Protein AF-A0A7S6S9P2-F1 (afdb_monomer_lite)

Sequence (71 aa):
MNNAEIFLEPGQIALNFLLSLFEYQIEMLDPALHTVLSGMIATVIWSWAFRICFEITKRAFGFGSSRGHYR

Radius of gyration: 18.79 Å; chains: 1; bounding box: 54×34×40 Å

Foldseek 3Di:
DDPLCVLLVVLLVVVVVVCVVVVHDPVVDDPVRSSVSSNVSSVVVVVVVVVVVVVVVCVVVVVPPPDDPPD

Structure (mmCIF, N/CA/C/O backbone):
data_AF-A0A7S6S9P2-F1
#
_entry.id   AF-A0A7S6S9P2-F1
#
loop_
_atom_site.group_PDB
_atom_site.id
_atom_site.type_symbol
_atom_site.label_atom_id
_atom_site.label_alt_id
_atom_site.label_comp_id
_atom_site.label_asym_id
_atom_site.label_entity_id
_atom_site.label_seq_id
_atom_site.pdbx_PDB_ins_code
_atom_site.Cartn_x
_atom_site.Cartn_y
_atom_site.Cartn_z
_atom_site.occupancy
_atom_site.B_iso_or_equiv
_atom_site.auth_seq_id
_atom_site.auth_comp_id
_atom_site.auth_asym_id
_atom_site.auth_atom_id
_atom_site.pdbx_PDB_model_num
ATOM 1 N N . MET A 1 1 ? -2.977 15.670 -0.195 1.00 60.44 1 MET A N 1
ATOM 2 C CA . MET A 1 1 ? -2.539 14.305 0.144 1.00 60.44 1 MET A CA 1
ATOM 3 C C . MET A 1 1 ? -1.244 14.389 0.913 1.00 60.44 1 MET A C 1
ATOM 5 O O . MET A 1 1 ? -0.303 15.018 0.442 1.00 60.44 1 MET A O 1
ATOM 9 N N . ASN A 1 2 ? -1.238 13.826 2.113 1.00 85.50 2 ASN A N 1
ATOM 10 C CA . ASN A 1 2 ? -0.057 13.696 2.957 1.00 85.50 2 ASN A CA 1
ATOM 11 C C . ASN A 1 2 ? 0.755 12.461 2.516 1.00 85.50 2 ASN A C 1
ATOM 13 O O . ASN A 1 2 ? 0.180 11.469 2.077 1.00 85.50 2 ASN A O 1
ATOM 17 N N . ASN A 1 3 ? 2.083 12.477 2.657 1.00 84.88 3 ASN A N 1
ATOM 18 C CA . ASN A 1 3 ? 2.947 11.347 2.277 1.00 84.88 3 ASN A CA 1
ATOM 19 C C . ASN A 1 3 ? 2.576 10.046 3.012 1.00 84.88 3 ASN A C 1
ATOM 21 O O . ASN A 1 3 ? 2.729 8.956 2.466 1.00 84.88 3 ASN A O 1
ATOM 25 N N . ALA A 1 4 ? 2.056 10.163 4.236 1.00 81.31 4 ALA A N 1
ATOM 26 C CA . ALA A 1 4 ? 1.553 9.027 5.002 1.00 81.31 4 ALA A CA 1
ATOM 27 C C . ALA A 1 4 ? 0.324 8.366 4.351 1.00 81.31 4 ALA A C 1
ATOM 29 O O . ALA A 1 4 ? 0.199 7.146 4.386 1.00 81.31 4 ALA A O 1
ATOM 30 N N . GLU A 1 5 ? -0.557 9.146 3.718 1.00 83.88 5 GLU A N 1
ATOM 31 C CA . GLU A 1 5 ? -1.751 8.621 3.040 1.00 83.88 5 GLU A CA 1
ATOM 32 C C . GLU A 1 5 ? -1.354 7.807 1.803 1.00 83.88 5 GLU A C 1
ATOM 34 O O . GLU A 1 5 ? -1.854 6.704 1.608 1.00 83.88 5 GLU A O 1
ATOM 39 N N . ILE A 1 6 ? -0.375 8.300 1.033 1.00 87.88 6 ILE A N 1
ATOM 40 C CA . ILE A 1 6 ? 0.163 7.613 -0.155 1.00 87.88 6 ILE A CA 1
ATOM 41 C C . ILE A 1 6 ? 0.790 6.267 0.227 1.00 87.88 6 ILE A C 1
ATOM 43 O O . ILE A 1 6 ? 0.638 5.272 -0.478 1.00 87.88 6 ILE A O 1
ATOM 47 N N . PHE A 1 7 ? 1.500 6.216 1.356 1.00 89.44 7 PHE A N 1
ATOM 48 C CA . PHE A 1 7 ? 2.099 4.970 1.824 1.00 89.44 7 PHE A CA 1
ATOM 49 C C . PHE A 1 7 ? 1.038 3.911 2.156 1.00 89.44 7 PHE A C 1
ATOM 51 O O . PHE A 1 7 ? 1.233 2.739 1.834 1.00 89.44 7 PHE A O 1
ATOM 58 N N . LEU A 1 8 ? -0.074 4.320 2.776 1.00 90.94 8 LEU A N 1
ATOM 59 C CA . LEU A 1 8 ? -1.137 3.428 3.249 1.00 90.94 8 LEU A CA 1
ATOM 60 C C . LEU A 1 8 ? -2.099 2.968 2.148 1.00 90.94 8 LEU A C 1
ATOM 62 O O . LEU A 1 8 ? -2.685 1.894 2.280 1.00 90.94 8 LEU A O 1
ATOM 66 N N . GLU A 1 9 ? -2.251 3.741 1.074 1.00 91.88 9 GLU A N 1
ATOM 67 C CA . GLU A 1 9 ? -3.189 3.496 -0.030 1.00 91.88 9 GLU A CA 1
ATOM 68 C C . GLU A 1 9 ? -3.199 2.041 -0.554 1.00 91.88 9 GLU A C 1
ATOM 70 O O . GLU A 1 9 ? -4.262 1.412 -0.525 1.00 91.88 9 GLU A O 1
ATOM 75 N N . PRO A 1 10 ? -2.063 1.421 -0.943 1.00 90.56 10 PRO A N 1
ATOM 76 C CA . PRO A 1 10 ? -2.067 0.028 -1.399 1.00 90.56 10 PRO A CA 1
ATOM 77 C C . PRO A 1 10 ? -2.539 -0.957 -0.321 1.00 90.56 10 PRO A C 1
ATOM 79 O O . PRO A 1 10 ? -3.180 -1.963 -0.629 1.00 90.56 10 PRO A O 1
ATOM 82 N N . GLY A 1 11 ? -2.253 -0.665 0.948 1.00 91.88 11 GLY A N 1
ATOM 83 C CA . GLY A 1 11 ? -2.711 -1.464 2.078 1.00 91.88 11 GLY A CA 1
ATOM 84 C C . GLY A 1 11 ? -4.209 -1.344 2.324 1.00 91.88 11 GLY A C 1
ATOM 85 O O . GLY A 1 11 ? -4.856 -2.349 2.598 1.00 91.88 11 GLY A O 1
ATOM 86 N N . GLN A 1 12 ? -4.773 -0.142 2.185 1.00 91.88 12 GLN A N 1
ATOM 87 C CA . GLN A 1 12 ? -6.215 0.089 2.304 1.00 91.88 12 GLN A CA 1
ATOM 88 C C . GLN A 1 12 ? -6.982 -0.619 1.188 1.00 91.88 12 GLN A C 1
ATOM 90 O O . GLN A 1 12 ? -7.972 -1.292 1.457 1.00 91.88 12 GLN A O 1
ATOM 95 N N . ILE A 1 13 ? -6.495 -0.533 -0.054 1.00 92.12 13 ILE A N 1
ATOM 96 C CA . ILE A 1 13 ? -7.102 -1.223 -1.199 1.00 92.12 13 ILE A CA 1
ATOM 97 C C . ILE A 1 13 ? -7.116 -2.739 -0.963 1.00 92.12 13 ILE A C 1
ATOM 99 O O . ILE A 1 13 ? -8.155 -3.382 -1.110 1.00 92.12 13 ILE A O 1
ATOM 103 N N . ALA A 1 14 ? -5.980 -3.308 -0.554 1.00 93.00 14 ALA A N 1
ATOM 104 C CA . ALA A 1 14 ? -5.871 -4.739 -0.292 1.00 93.00 14 ALA A CA 1
ATOM 105 C C . ALA A 1 14 ? -6.727 -5.187 0.904 1.00 93.00 14 ALA A C 1
ATOM 107 O O . ALA A 1 14 ? -7.366 -6.235 0.840 1.00 93.00 14 ALA A O 1
ATOM 108 N N . LEU A 1 15 ? -6.773 -4.396 1.979 1.00 91.00 15 LEU A N 1
ATOM 109 C CA . LEU A 1 15 ? -7.594 -4.690 3.151 1.00 91.00 15 LEU A CA 1
ATOM 110 C C . LEU A 1 15 ? -9.088 -4.649 2.814 1.00 91.00 15 LEU A C 1
ATOM 112 O O . LEU A 1 15 ? -9.810 -5.571 3.177 1.00 91.00 15 LEU A O 1
ATOM 116 N N . ASN A 1 16 ? -9.539 -3.641 2.067 1.00 89.25 16 ASN A N 1
ATOM 117 C CA . ASN A 1 16 ? -10.930 -3.535 1.625 1.00 89.25 16 ASN A CA 1
ATOM 118 C C . ASN A 1 16 ? -11.331 -4.706 0.723 1.00 89.25 16 ASN A C 1
ATOM 120 O O . ASN A 1 16 ? -12.434 -5.231 0.850 1.00 89.25 16 ASN A O 1
ATOM 124 N N . PHE A 1 17 ? -10.426 -5.147 -0.154 1.00 89.75 17 PHE A N 1
ATOM 125 C CA . PHE A 1 17 ? -10.633 -6.343 -0.965 1.00 89.75 17 PHE A CA 1
ATOM 126 C C . PHE A 1 17 ? -10.717 -7.617 -0.112 1.00 89.75 17 PHE A C 1
ATOM 128 O O . PHE A 1 17 ? -11.557 -8.472 -0.360 1.00 89.75 17 PHE A O 1
ATOM 135 N N . LEU A 1 18 ? -9.880 -7.755 0.917 1.00 89.19 18 LEU A N 1
ATOM 136 C CA . LEU A 1 18 ? -9.962 -8.897 1.829 1.00 89.19 18 LEU A CA 1
ATOM 137 C C . LEU A 1 18 ? -11.272 -8.889 2.618 1.00 89.19 18 LEU A C 1
ATOM 139 O O . LEU A 1 18 ? -11.947 -9.909 2.679 1.00 89.19 18 LEU A O 1
ATOM 143 N N . LEU A 1 19 ? -11.658 -7.748 3.189 1.00 88.00 19 LEU A N 1
ATOM 144 C CA . LEU A 1 19 ? -12.895 -7.622 3.960 1.00 88.00 19 LEU A CA 1
ATOM 145 C C . LEU A 1 19 ? -14.135 -7.900 3.100 1.00 88.00 19 LEU A C 1
ATOM 147 O O . LEU A 1 19 ? -15.056 -8.564 3.575 1.00 88.00 19 LEU A O 1
ATOM 151 N N . SER A 1 20 ? -14.131 -7.483 1.828 1.00 86.75 20 SER A N 1
ATOM 152 C CA . SER A 1 20 ? -15.234 -7.778 0.909 1.00 86.75 20 SER A CA 1
ATOM 153 C C . SER A 1 20 ? -15.369 -9.271 0.595 1.00 86.75 20 SER A C 1
ATOM 155 O O . SER A 1 20 ? -16.492 -9.749 0.455 1.00 86.75 20 SER A O 1
ATOM 157 N N . LEU A 1 21 ? -14.267 -10.031 0.560 1.00 88.81 21 LEU A N 1
ATOM 158 C CA . LEU A 1 21 ? -14.304 -11.492 0.398 1.00 88.81 21 LEU A CA 1
ATOM 159 C C . LEU A 1 21 ? -14.913 -12.219 1.603 1.00 88.81 21 LEU A C 1
ATOM 161 O O . LEU A 1 21 ? -15.457 -13.308 1.440 1.00 88.81 21 LEU A O 1
ATOM 165 N N . PHE A 1 22 ? -14.813 -11.639 2.799 1.00 85.56 22 PHE A N 1
ATOM 166 C CA . PHE A 1 22 ? -15.362 -12.215 4.029 1.00 85.56 22 PHE A CA 1
ATOM 167 C C . PHE A 1 22 ? -16.763 -11.691 4.371 1.00 85.56 22 PHE A C 1
ATOM 169 O O . PHE A 1 22 ? -17.250 -11.968 5.465 1.00 85.56 22 PHE A O 1
ATOM 176 N N . GLU A 1 23 ? -17.386 -10.912 3.477 1.00 80.56 23 GLU A N 1
ATOM 177 C CA . GLU A 1 23 ? -18.651 -10.199 3.724 1.00 80.56 23 GLU A CA 1
ATOM 178 C C . GLU A 1 23 ? -18.623 -9.348 5.013 1.00 80.56 23 GLU A C 1
ATOM 180 O O . GLU A 1 23 ? -19.657 -9.017 5.594 1.00 80.56 23 GLU A O 1
ATOM 185 N N . TYR A 1 24 ? -17.424 -8.970 5.472 1.00 76.25 24 TYR A N 1
ATOM 186 C CA . TYR A 1 24 ? -17.242 -8.219 6.704 1.00 76.25 24 TYR A CA 1
ATOM 187 C C . TYR A 1 24 ? -17.399 -6.731 6.406 1.00 76.25 24 TYR A C 1
ATOM 189 O O . TYR A 1 24 ? -16.691 -6.169 5.567 1.00 76.25 24 TYR A O 1
ATOM 197 N N . GLN A 1 25 ? -18.331 -6.069 7.090 1.00 69.56 25 GLN A N 1
ATOM 198 C CA . GLN A 1 25 ? -18.562 -4.645 6.876 1.00 69.56 25 GLN A CA 1
ATOM 199 C C . GLN A 1 25 ? -17.413 -3.828 7.476 1.00 69.56 25 GLN A C 1
ATOM 201 O O . GLN A 1 25 ? -17.118 -3.929 8.666 1.00 69.56 25 GLN A O 1
ATOM 206 N N . ILE A 1 26 ? -16.789 -2.985 6.648 1.00 64.62 26 ILE A N 1
ATOM 207 C CA . ILE A 1 26 ? -15.700 -2.073 7.045 1.00 64.62 26 ILE A CA 1
ATOM 208 C C . ILE A 1 26 ? -16.136 -1.172 8.216 1.00 64.62 26 ILE A C 1
ATOM 210 O O . ILE A 1 26 ? -15.328 -0.857 9.082 1.00 64.62 26 ILE A O 1
ATOM 214 N N . GLU A 1 27 ? -17.426 -0.832 8.294 1.00 66.62 27 GLU A N 1
ATOM 215 C CA . GLU A 1 27 ? -18.017 -0.015 9.365 1.00 66.62 27 GLU A CA 1
ATOM 216 C C . GLU A 1 27 ? -18.011 -0.690 10.748 1.00 66.62 27 GLU A C 1
ATOM 218 O O . GLU A 1 27 ? -18.127 -0.004 11.761 1.00 66.62 27 GLU A O 1
ATOM 223 N N . MET A 1 28 ? -17.848 -2.017 10.817 1.00 69.00 28 MET A N 1
ATOM 224 C CA . MET A 1 28 ? -17.727 -2.744 12.088 1.00 69.00 28 MET A CA 1
ATOM 225 C C . MET A 1 28 ? -16.297 -2.751 12.641 1.00 69.00 28 MET A C 1
ATOM 227 O O . MET A 1 28 ? -16.080 -3.203 13.767 1.00 69.00 28 MET A O 1
ATOM 231 N N . LEU A 1 29 ? -15.309 -2.300 11.861 1.00 75.62 29 LEU A N 1
ATOM 232 C CA . LEU A 1 29 ? -13.907 -2.301 12.258 1.00 75.62 29 LEU A CA 1
ATOM 233 C C . LEU A 1 29 ? -13.520 -0.935 12.835 1.00 75.62 29 LEU A C 1
ATOM 235 O O . LEU A 1 29 ? -13.745 0.098 12.209 1.00 75.62 29 LEU A O 1
ATOM 239 N N . ASP A 1 30 ? -12.898 -0.934 14.016 1.00 85.25 30 ASP A N 1
ATOM 240 C CA . ASP A 1 30 ? -12.369 0.288 14.630 1.00 85.25 30 ASP A CA 1
ATOM 241 C C . ASP A 1 30 ? -11.441 1.023 13.632 1.00 85.25 30 ASP A C 1
ATOM 243 O O . ASP A 1 30 ? -10.515 0.400 13.093 1.00 85.25 30 ASP A O 1
ATOM 247 N N . PRO A 1 31 ? -11.643 2.332 13.380 1.00 84.12 31 PRO A N 1
ATOM 248 C CA . PRO A 1 31 ? -10.814 3.117 12.466 1.00 84.12 31 PRO A CA 1
ATOM 249 C C . PRO A 1 31 ? -9.308 3.037 12.760 1.00 84.12 31 PRO A C 1
ATOM 251 O O . PRO A 1 31 ? -8.483 3.029 11.837 1.00 84.12 31 PRO A O 1
ATOM 254 N N . ALA A 1 32 ? -8.925 2.950 14.038 1.00 87.44 32 ALA A N 1
ATOM 255 C CA . ALA A 1 32 ? -7.530 2.797 14.434 1.00 87.44 32 ALA A CA 1
ATOM 256 C C . ALA A 1 32 ? -6.991 1.420 14.022 1.00 87.44 32 ALA A C 1
ATOM 258 O O . ALA A 1 32 ? -5.902 1.319 13.452 1.00 87.44 32 ALA A O 1
ATOM 259 N N . LEU A 1 33 ? -7.779 0.365 14.238 1.00 87.31 33 LEU A N 1
ATOM 260 C CA . LEU A 1 33 ? -7.413 -1.001 13.871 1.00 87.31 33 LEU A CA 1
ATOM 261 C C . LEU A 1 33 ? -7.326 -1.174 12.350 1.00 87.31 33 LEU A C 1
ATOM 263 O O . LEU A 1 33 ? -6.379 -1.786 11.856 1.00 87.31 33 LEU A O 1
ATOM 267 N N . HIS A 1 34 ? -8.254 -0.571 11.603 1.00 88.12 34 HIS A N 1
ATOM 268 C CA . HIS A 1 34 ? -8.213 -0.519 10.143 1.00 88.12 34 HIS A CA 1
ATOM 269 C C . HIS A 1 34 ? -6.914 0.129 9.642 1.00 88.12 34 HIS A C 1
ATOM 271 O O . HIS A 1 34 ? -6.233 -0.399 8.761 1.00 88.12 34 HIS A O 1
ATOM 277 N N . THR A 1 35 ? -6.521 1.250 10.249 1.00 89.50 35 THR A N 1
ATOM 278 C CA . THR A 1 35 ? -5.284 1.957 9.894 1.00 89.50 35 THR A CA 1
ATOM 279 C C . THR A 1 35 ? -4.051 1.094 10.159 1.00 89.50 35 THR A C 1
ATOM 281 O O . THR A 1 35 ? -3.199 0.964 9.282 1.00 89.50 35 THR A O 1
ATOM 284 N N . VAL A 1 36 ? -3.975 0.433 11.317 1.00 91.38 36 VAL A N 1
ATOM 285 C CA . VAL A 1 36 ? -2.860 -0.468 11.651 1.00 91.38 36 VAL A CA 1
ATOM 286 C C . VAL A 1 36 ? -2.782 -1.645 10.676 1.00 91.38 36 VAL A C 1
ATOM 288 O O . VAL A 1 36 ? -1.716 -1.900 10.118 1.00 91.38 36 VAL A O 1
ATOM 291 N N . LEU A 1 37 ? -3.901 -2.325 10.414 1.00 90.69 37 LEU A N 1
ATOM 292 C CA . LEU A 1 37 ? -3.952 -3.459 9.485 1.00 90.69 37 LEU A CA 1
ATOM 293 C C . LEU A 1 37 ? -3.571 -3.046 8.060 1.00 90.69 37 LEU A C 1
ATOM 295 O O . LEU A 1 37 ? -2.741 -3.704 7.429 1.00 90.69 37 LEU A O 1
ATOM 299 N N . SER A 1 38 ? -4.116 -1.928 7.574 1.00 91.75 38 SER A N 1
ATOM 300 C CA . SER A 1 38 ? -3.751 -1.387 6.264 1.00 91.75 38 SER A CA 1
ATOM 301 C C . SER A 1 38 ? -2.261 -1.036 6.205 1.00 91.75 38 SER A C 1
ATOM 303 O O . SER A 1 38 ? -1.603 -1.367 5.224 1.00 91.75 38 SER A O 1
ATOM 305 N N . GLY A 1 39 ? -1.679 -0.482 7.273 1.00 92.94 39 GLY A N 1
ATOM 306 C CA . GLY A 1 39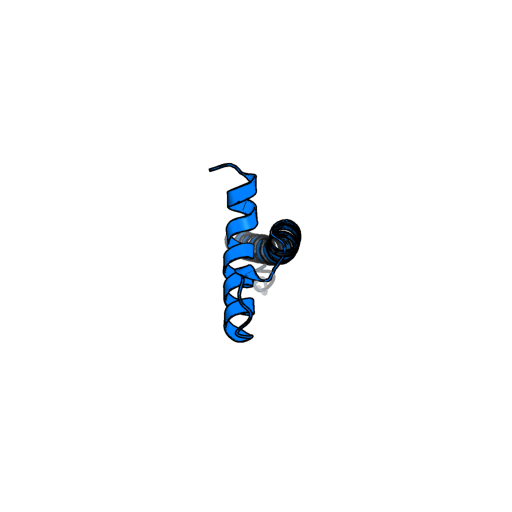 ? -0.247 -0.191 7.356 1.00 92.94 39 GLY A CA 1
ATOM 307 C C . GLY A 1 39 ? 0.637 -1.438 7.335 1.00 92.94 39 GLY A C 1
ATOM 308 O O . GLY A 1 39 ? 1.662 -1.455 6.648 1.00 92.94 39 GLY A O 1
ATOM 309 N N . MET A 1 40 ? 0.232 -2.511 8.017 1.00 94.00 40 MET A N 1
ATOM 310 C CA . MET A 1 40 ? 0.935 -3.797 7.966 1.00 94.00 40 MET A CA 1
ATOM 311 C C . MET A 1 40 ? 0.927 -4.372 6.544 1.00 94.00 40 MET A C 1
A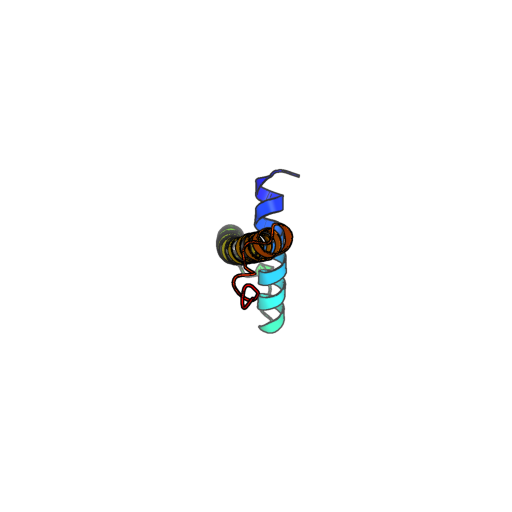TOM 313 O O . MET A 1 40 ? 1.981 -4.749 6.029 1.00 94.00 40 MET A O 1
ATOM 317 N N . ILE A 1 41 ? -0.232 -4.377 5.876 1.00 94.38 41 ILE A N 1
ATOM 318 C CA . ILE A 1 41 ? -0.357 -4.882 4.502 1.00 94.38 41 ILE A CA 1
ATOM 319 C C . ILE A 1 41 ? 0.417 -3.994 3.518 1.00 94.38 41 ILE A C 1
ATOM 321 O O . ILE A 1 41 ? 1.173 -4.509 2.693 1.00 94.38 41 ILE A O 1
ATOM 325 N N . ALA A 1 42 ? 0.305 -2.669 3.641 1.00 94.94 42 ALA A N 1
ATOM 326 C CA . ALA A 1 42 ? 1.057 -1.713 2.833 1.00 94.94 42 ALA A CA 1
ATOM 327 C C . ALA A 1 42 ? 2.568 -1.946 2.946 1.00 94.94 42 ALA A C 1
ATOM 329 O O . ALA A 1 42 ? 3.262 -1.978 1.934 1.00 94.94 42 ALA A O 1
ATOM 330 N N . THR A 1 43 ? 3.079 -2.181 4.158 1.00 94.38 43 THR A N 1
ATOM 331 C CA . THR A 1 43 ? 4.507 -2.453 4.390 1.00 94.38 43 THR A CA 1
ATOM 332 C C . THR A 1 43 ? 4.972 -3.703 3.643 1.00 94.38 43 THR A C 1
ATOM 334 O O . THR A 1 43 ? 6.045 -3.699 3.032 1.00 94.38 43 THR A O 1
ATOM 337 N N . VAL A 1 44 ? 4.162 -4.766 3.643 1.00 94.88 44 VAL A N 1
ATOM 338 C CA . VAL A 1 44 ? 4.452 -5.988 2.880 1.00 94.88 44 VAL A CA 1
ATOM 339 C C . VAL A 1 44 ? 4.454 -5.694 1.380 1.00 94.88 44 VAL A C 1
ATOM 341 O O . VAL A 1 44 ? 5.422 -6.040 0.701 1.00 94.88 44 VAL A O 1
ATOM 344 N N . ILE A 1 45 ? 3.426 -5.013 0.865 1.00 94.31 45 ILE A N 1
ATOM 345 C CA . ILE A 1 45 ? 3.313 -4.664 -0.560 1.00 94.31 45 ILE A CA 1
ATOM 346 C C . ILE A 1 45 ? 4.514 -3.828 -1.011 1.00 94.31 45 ILE A C 1
ATOM 348 O O . ILE A 1 45 ? 5.164 -4.174 -1.999 1.00 94.31 45 ILE A O 1
ATOM 352 N N . TRP A 1 46 ? 4.866 -2.781 -0.264 1.00 94.06 46 TRP A N 1
ATOM 353 C CA . TRP A 1 46 ? 6.024 -1.945 -0.565 1.00 94.06 46 TRP A CA 1
ATOM 354 C C . TRP A 1 46 ? 7.324 -2.740 -0.527 1.00 94.06 46 TRP A C 1
ATOM 356 O O . TRP A 1 46 ? 8.136 -2.609 -1.438 1.00 94.06 46 TRP A O 1
ATOM 366 N N . SER A 1 47 ? 7.514 -3.617 0.460 1.00 95.12 47 SER A N 1
ATOM 367 C CA . SER A 1 47 ? 8.711 -4.466 0.544 1.00 95.12 47 SER A CA 1
ATOM 368 C C . SER A 1 47 ? 8.878 -5.347 -0.698 1.00 95.12 47 SER A C 1
ATOM 370 O O . SER A 1 47 ? 9.980 -5.468 -1.241 1.00 95.12 47 SER A O 1
ATOM 372 N N . TRP A 1 48 ? 7.782 -5.926 -1.195 1.00 95.12 48 TRP A N 1
ATOM 373 C CA . TRP A 1 48 ? 7.783 -6.690 -2.442 1.00 95.12 48 TRP A CA 1
ATOM 374 C C . TRP A 1 48 ? 8.029 -5.808 -3.666 1.00 95.12 48 TRP A C 1
ATOM 376 O O . TRP A 1 48 ? 8.847 -6.174 -4.510 1.00 95.12 48 TRP A O 1
ATOM 386 N N . ALA A 1 49 ? 7.395 -4.637 -3.744 1.00 93.94 49 ALA A N 1
ATOM 387 C CA . ALA A 1 49 ? 7.600 -3.684 -4.830 1.00 93.94 49 ALA A CA 1
ATOM 388 C C . ALA A 1 49 ? 9.067 -3.234 -4.912 1.00 93.94 49 ALA A C 1
ATOM 390 O O . ALA A 1 49 ? 9.675 -3.318 -5.977 1.00 93.94 49 ALA A O 1
ATOM 391 N N . PHE A 1 50 ? 9.682 -2.862 -3.784 1.00 94.56 50 PHE A N 1
ATOM 392 C CA . PHE A 1 50 ? 11.102 -2.511 -3.716 1.00 94.56 50 PHE A CA 1
ATOM 393 C C . PHE A 1 50 ? 12.000 -3.665 -4.153 1.00 94.56 50 PHE A C 1
ATOM 395 O O . PHE A 1 50 ? 12.943 -3.454 -4.916 1.00 94.56 50 PHE A O 1
ATOM 402 N N . ARG A 1 51 ? 11.697 -4.895 -3.722 1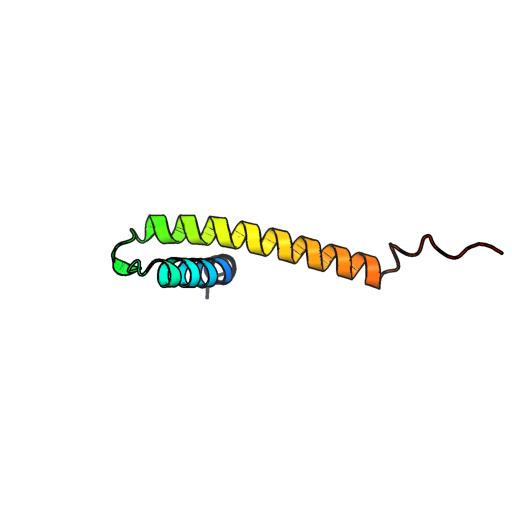.00 93.56 51 ARG A N 1
ATOM 403 C CA . ARG A 1 51 ? 12.459 -6.078 -4.133 1.00 93.56 51 ARG A CA 1
ATOM 404 C C . ARG A 1 51 ? 12.367 -6.315 -5.640 1.00 93.56 51 ARG A C 1
ATOM 406 O O . ARG A 1 51 ? 13.390 -6.567 -6.270 1.00 93.56 51 ARG A O 1
ATOM 413 N N . ILE A 1 52 ? 11.175 -6.206 -6.221 1.00 93.19 52 ILE A N 1
ATOM 414 C CA . ILE A 1 52 ? 10.964 -6.340 -7.668 1.00 93.19 52 ILE A CA 1
ATOM 415 C C . ILE A 1 52 ? 11.717 -5.239 -8.416 1.00 93.19 52 ILE A C 1
ATOM 417 O O . ILE A 1 52 ? 12.467 -5.542 -9.341 1.00 93.19 52 ILE A O 1
ATOM 421 N N . CYS A 1 53 ? 11.590 -3.983 -7.983 1.00 93.62 53 CYS A N 1
ATOM 422 C CA . CYS A 1 53 ? 12.327 -2.860 -8.556 1.00 93.62 53 CYS A CA 1
ATO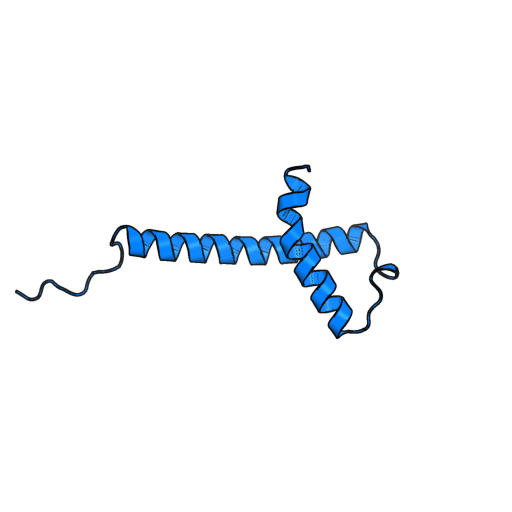M 423 C C . CYS A 1 53 ? 13.836 -3.110 -8.518 1.00 93.62 53 CYS A C 1
ATOM 425 O O . CYS A 1 53 ? 14.517 -2.891 -9.517 1.00 93.62 53 CYS A O 1
ATOM 427 N N . PHE A 1 54 ? 14.361 -3.624 -7.406 1.00 92.94 54 PHE A N 1
ATOM 428 C CA . PHE A 1 54 ? 15.779 -3.937 -7.271 1.00 92.94 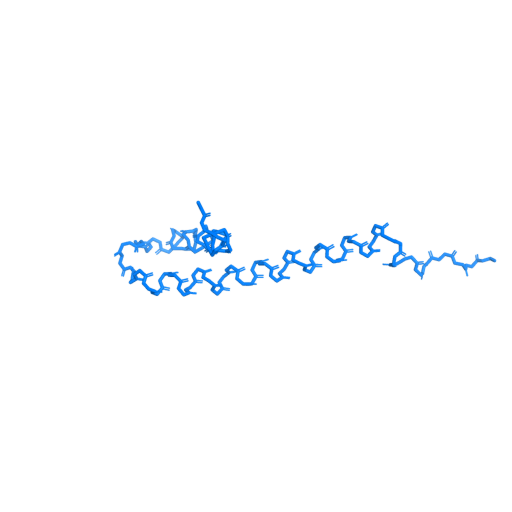54 PHE A CA 1
ATOM 429 C C . PHE A 1 54 ? 16.224 -5.054 -8.221 1.00 92.94 54 PHE A C 1
ATOM 431 O O . PHE A 1 54 ? 17.250 -4.922 -8.885 1.00 92.94 54 PHE A O 1
ATOM 438 N N . GLU A 1 55 ? 15.444 -6.127 -8.349 1.00 90.62 55 GLU A N 1
ATOM 439 C CA . GLU A 1 55 ? 15.744 -7.221 -9.279 1.00 90.62 55 GLU A CA 1
ATOM 440 C C . GLU A 1 55 ? 15.661 -6.783 -10.750 1.00 90.62 55 GLU A C 1
ATOM 442 O O . GLU A 1 55 ? 16.524 -7.147 -11.551 1.00 90.62 55 GLU A O 1
ATOM 447 N N . ILE A 1 56 ? 14.680 -5.950 -11.113 1.00 91.19 56 ILE A N 1
ATOM 448 C CA . ILE A 1 56 ? 14.588 -5.345 -12.452 1.00 91.19 56 ILE A CA 1
ATOM 449 C C . ILE A 1 56 ? 15.795 -4.442 -12.705 1.00 91.19 56 ILE A C 1
ATOM 451 O O . ILE A 1 56 ? 16.416 -4.525 -13.761 1.00 91.19 56 ILE A O 1
ATOM 455 N N . THR A 1 57 ? 16.165 -3.624 -11.722 1.00 90.75 57 THR A N 1
ATOM 456 C CA . THR A 1 57 ? 17.299 -2.700 -11.811 1.00 90.75 57 THR A CA 1
ATOM 457 C C . THR A 1 57 ? 18.608 -3.459 -12.014 1.00 90.75 57 THR A C 1
ATOM 459 O O . THR A 1 57 ? 19.354 -3.153 -12.940 1.00 90.75 57 THR A O 1
ATOM 462 N N . LYS A 1 58 ? 18.869 -4.512 -11.229 1.00 86.81 58 LYS A N 1
ATOM 463 C CA . LYS A 1 58 ? 20.033 -5.390 -11.427 1.00 86.81 58 LYS A CA 1
ATOM 464 C C . LYS A 1 58 ? 20.096 -5.943 -12.846 1.00 86.81 58 LYS A C 1
ATOM 466 O O . LYS A 1 58 ? 21.144 -5.863 -13.482 1.00 86.81 58 LYS A O 1
ATOM 471 N N . ARG A 1 59 ? 18.972 -6.461 -13.353 1.00 84.62 59 ARG A N 1
ATOM 472 C CA . ARG A 1 59 ? 18.881 -6.983 -14.724 1.00 84.62 59 ARG A CA 1
ATOM 473 C C . ARG A 1 59 ? 19.149 -5.896 -15.764 1.00 84.62 59 ARG A C 1
ATOM 475 O O . ARG A 1 59 ? 19.899 -6.152 -16.699 1.00 84.62 59 ARG A O 1
ATOM 482 N N . ALA A 1 60 ? 18.594 -4.698 -15.585 1.00 86.00 60 ALA A N 1
ATOM 483 C CA . ALA A 1 60 ? 18.793 -3.565 -16.488 1.00 86.00 60 ALA A CA 1
ATOM 484 C C . ALA A 1 60 ? 20.258 -3.095 -16.531 1.00 86.00 60 ALA A C 1
ATOM 486 O O . ALA A 1 60 ? 20.771 -2.790 -17.603 1.00 86.00 60 ALA A O 1
ATOM 487 N N . PHE A 1 61 ? 20.957 -3.106 -15.393 1.00 86.19 61 PHE A N 1
ATOM 488 C CA . PHE A 1 61 ? 22.386 -2.784 -15.306 1.00 86.19 61 PHE A CA 1
ATOM 489 C C . PHE A 1 61 ? 23.316 -3.955 -15.679 1.00 86.19 61 PHE A C 1
ATOM 491 O O . PHE A 1 61 ? 24.533 -3.829 -15.577 1.00 86.19 61 PHE A O 1
ATOM 498 N N . GLY A 1 62 ? 22.775 -5.102 -16.103 1.00 77.06 62 GLY A N 1
ATOM 499 C CA . GLY A 1 62 ? 23.570 -6.270 -16.498 1.00 77.06 62 GLY A CA 1
ATOM 500 C C . GLY A 1 62 ? 24.152 -7.082 -15.332 1.00 77.06 62 GLY A C 1
ATOM 501 O O . GLY A 1 62 ? 24.852 -8.072 -15.565 1.00 77.06 62 GLY A O 1
ATOM 502 N N . PHE A 1 63 ? 23.825 -6.739 -14.080 1.00 69.19 63 PHE A N 1
ATOM 503 C CA . PHE A 1 63 ? 24.143 -7.546 -12.901 1.00 69.19 63 PHE A CA 1
ATOM 504 C C . PHE A 1 63 ? 23.263 -8.802 -12.897 1.00 69.19 63 PHE A C 1
ATOM 506 O O . PHE A 1 63 ? 22.144 -8.815 -12.393 1.00 69.19 63 PHE A O 1
ATOM 513 N N . GLY A 1 64 ? 23.759 -9.869 -13.516 1.00 60.09 64 GLY A N 1
ATOM 514 C CA . GLY A 1 64 ? 23.027 -11.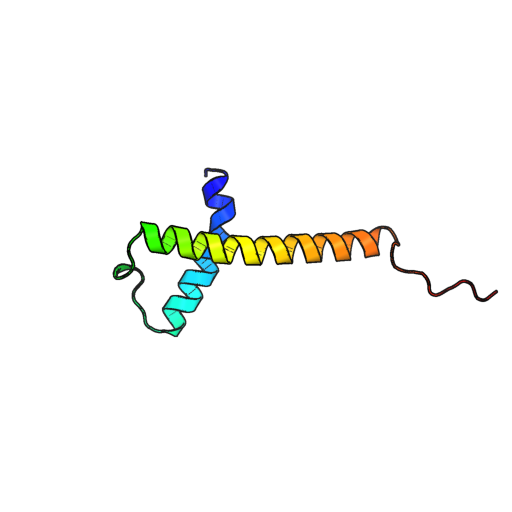130 -13.659 1.00 60.09 64 GLY A CA 1
ATOM 515 C C . GLY A 1 64 ? 23.443 -11.953 -14.875 1.00 60.09 64 GLY A C 1
ATOM 516 O O . GLY A 1 64 ? 23.151 -13.146 -14.923 1.00 60.09 64 GLY A O 1
ATOM 517 N N . SER A 1 65 ? 24.185 -11.364 -15.818 1.00 57.06 65 SER A N 1
ATOM 518 C CA . SER A 1 65 ? 24.799 -12.107 -16.920 1.00 57.06 65 SER A CA 1
ATOM 519 C C . SER A 1 65 ? 26.193 -12.614 -16.530 1.00 57.06 65 SER A C 1
ATOM 521 O O . SER A 1 65 ? 27.211 -12.167 -17.041 1.00 57.06 65 SER A O 1
ATOM 523 N N . SER A 1 66 ? 26.252 -13.573 -15.601 1.00 56.97 66 SER A N 1
ATOM 524 C CA . SER A 1 66 ? 27.412 -14.472 -15.468 1.00 56.97 66 SER A CA 1
ATOM 525 C C . SER A 1 66 ? 27.110 -15.790 -16.191 1.00 56.97 66 SER A C 1
ATOM 527 O O . SER A 1 66 ? 27.169 -16.881 -15.635 1.00 56.97 66 SER A O 1
ATOM 529 N N . ARG A 1 67 ? 26.672 -15.678 -17.447 1.00 59.94 67 ARG A N 1
ATOM 530 C CA . ARG A 1 67 ? 26.514 -16.790 -18.390 1.00 59.94 67 ARG A CA 1
ATOM 531 C C . ARG A 1 67 ? 26.893 -16.276 -19.773 1.00 59.94 67 ARG A C 1
ATOM 533 O O . ARG A 1 67 ? 26.034 -15.820 -20.517 1.00 59.94 67 ARG A O 1
ATOM 540 N N . GLY A 1 68 ? 28.187 -16.319 -20.088 1.00 56.12 68 GLY A N 1
ATOM 541 C CA . GLY A 1 68 ? 28.649 -15.953 -21.428 1.00 56.12 68 GLY A CA 1
ATOM 542 C C . GLY A 1 68 ? 30.117 -15.567 -21.600 1.00 56.12 68 GLY A C 1
ATOM 543 O O . GLY A 1 68 ? 30.385 -14.746 -22.459 1.00 56.12 68 GLY A O 1
ATOM 544 N N . HIS A 1 69 ? 31.064 -16.140 -20.851 1.00 49.78 69 HIS A N 1
ATOM 545 C CA . HIS A 1 69 ? 32.469 -16.186 -21.290 1.00 49.78 69 HIS A CA 1
ATOM 546 C C . HIS A 1 69 ? 32.967 -17.633 -21.244 1.00 49.78 69 HIS A C 1
ATOM 548 O O . HIS A 1 69 ? 33.762 -18.026 -20.400 1.00 49.78 69 HIS A O 1
ATOM 554 N N . TYR A 1 70 ? 32.438 -18.439 -22.164 1.00 51.06 70 TYR A N 1
ATOM 555 C CA . TYR A 1 70 ? 33.190 -19.545 -22.747 1.00 51.06 70 TYR A CA 1
ATOM 556 C C . TYR A 1 70 ? 33.552 -19.133 -24.170 1.00 51.06 70 TYR A C 1
ATOM 558 O O . TYR A 1 70 ? 32.835 -19.466 -25.114 1.00 51.06 70 TYR A O 1
ATOM 566 N N . ARG A 1 71 ? 34.618 -18.344 -24.293 1.00 46.31 71 ARG A N 1
ATOM 567 C CA . ARG A 1 71 ? 35.599 -18.377 -25.381 1.00 46.31 71 ARG A CA 1
ATOM 568 C C . ARG A 1 71 ? 36.721 -17.404 -25.071 1.00 46.31 71 ARG A C 1
ATOM 570 O O . ARG A 1 71 ? 36.395 -16.250 -24.729 1.00 46.31 71 ARG A O 1
#

Secondary structure (DSSP, 8-state):
--HHHHHHHHHHHHHHHHHHHTT--GGGS-HHHHHHHHHHHHHHHHHHHHHHHHHHHHHHTTTT--S----

pLDDT: mean 83.48, std 12.9, range [46.31, 95.12]